Protein AF-A0A8T3SG68-F1 (afdb_monomer_lite)

Structure (mmCIF, N/CA/C/O backbone):
data_AF-A0A8T3SG68-F1
#
_entry.id   AF-A0A8T3SG68-F1
#
loop_
_atom_site.group_PDB
_atom_site.id
_atom_site.type_symbol
_atom_site.label_atom_id
_atom_site.label_alt_id
_atom_site.label_comp_id
_atom_site.label_asym_id
_atom_site.label_entity_id
_atom_site.label_seq_id
_atom_site.pdbx_PDB_ins_code
_atom_site.Cartn_x
_atom_site.Cartn_y
_atom_site.Cartn_z
_atom_site.occupancy
_atom_site.B_iso_or_equiv
_atom_site.auth_seq_id
_atom_site.auth_comp_id
_atom_site.auth_asym_id
_atom_site.auth_atom_id
_atom_site.pdbx_PDB_model_num
ATOM 1 N N . MET A 1 1 ? -4.107 10.966 -44.718 1.00 44.78 1 MET A N 1
ATOM 2 C CA . MET A 1 1 ? -3.864 10.077 -43.562 1.00 44.78 1 MET A CA 1
ATOM 3 C C . MET A 1 1 ? -2.602 10.575 -42.860 1.00 44.78 1 MET A C 1
ATOM 5 O O . MET A 1 1 ? -1.513 10.094 -43.131 1.00 44.78 1 MET A O 1
ATOM 9 N N . SER A 1 2 ? -2.724 11.666 -42.096 1.00 46.75 2 SER A N 1
ATOM 10 C CA . SER A 1 2 ? -1.587 12.361 -41.481 1.00 46.75 2 SER A CA 1
ATOM 11 C C . SER A 1 2 ? -1.363 11.821 -40.076 1.00 46.75 2 SER A C 1
ATOM 13 O O . SER A 1 2 ? -2.117 12.139 -39.158 1.00 46.75 2 SER A O 1
ATOM 15 N N . ILE A 1 3 ? -0.333 11.001 -39.916 1.00 56.06 3 ILE A N 1
ATOM 16 C CA . ILE A 1 3 ? 0.195 10.650 -38.604 1.00 56.06 3 ILE A CA 1
ATOM 17 C C . ILE A 1 3 ? 0.845 11.926 -38.047 1.00 56.06 3 ILE A C 1
ATOM 19 O O . ILE A 1 3 ? 1.903 12.340 -38.517 1.00 56.06 3 ILE A O 1
ATOM 23 N N . ARG A 1 4 ? 0.181 12.599 -37.099 1.00 59.31 4 ARG A N 1
ATOM 24 C CA . ARG A 1 4 ? 0.793 13.681 -36.320 1.00 59.31 4 ARG A CA 1
ATOM 25 C C . ARG A 1 4 ? 1.635 13.052 -35.212 1.00 59.31 4 ARG A C 1
ATOM 27 O O . ARG A 1 4 ? 1.140 12.725 -34.144 1.00 59.31 4 ARG A O 1
ATOM 34 N N . THR A 1 5 ? 2.913 12.847 -35.495 1.00 58.12 5 THR A N 1
ATOM 35 C CA . THR A 1 5 ? 3.962 12.474 -34.534 1.00 58.12 5 THR A CA 1
ATOM 36 C C . THR A 1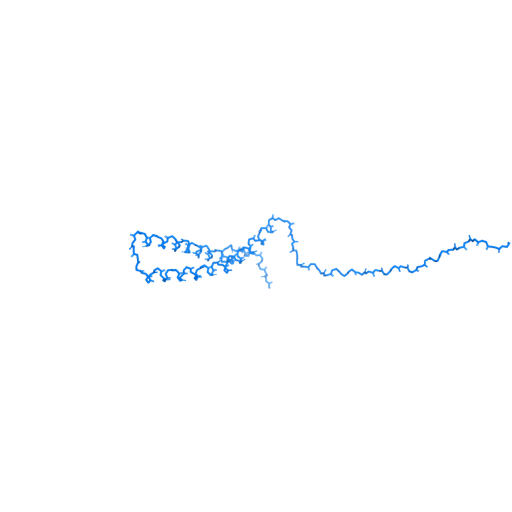 5 ? 4.405 13.692 -33.718 1.00 58.12 5 THR A C 1
ATOM 38 O O . THR A 1 5 ? 5.524 14.162 -33.918 1.00 58.12 5 THR A O 1
ATOM 41 N N . ASN A 1 6 ? 3.530 14.262 -32.879 1.00 46.62 6 ASN A N 1
ATOM 42 C CA . ASN A 1 6 ? 3.886 15.280 -31.870 1.00 46.62 6 ASN A CA 1
ATOM 43 C C . ASN A 1 6 ? 2.698 15.628 -30.946 1.00 46.62 6 ASN A C 1
ATOM 45 O O . ASN A 1 6 ? 2.379 16.795 -30.774 1.00 46.62 6 ASN A O 1
ATOM 49 N N . GLU A 1 7 ? 2.017 14.632 -30.377 1.00 54.91 7 GLU A N 1
ATOM 50 C CA . GLU A 1 7 ? 1.414 14.875 -29.061 1.00 54.91 7 GLU A CA 1
ATOM 51 C C . GLU A 1 7 ? 2.463 14.363 -28.079 1.00 54.91 7 GLU A C 1
ATOM 53 O O . GLU A 1 7 ? 2.809 13.176 -28.079 1.00 54.91 7 GLU A O 1
ATOM 58 N N . GLU A 1 8 ? 3.098 15.294 -27.377 1.00 49.81 8 GLU A N 1
ATOM 59 C CA . GLU A 1 8 ? 3.953 15.006 -26.236 1.00 49.81 8 GLU A CA 1
ATOM 60 C C . GLU A 1 8 ? 3.194 14.018 -25.353 1.00 49.81 8 GLU A C 1
ATOM 62 O O . GLU A 1 8 ? 2.071 14.296 -24.944 1.00 49.81 8 GLU A O 1
ATOM 67 N N . LEU A 1 9 ? 3.760 12.828 -25.144 1.00 50.69 9 LEU A N 1
ATOM 68 C CA . LEU A 1 9 ? 3.195 11.834 -24.239 1.00 50.69 9 LEU A CA 1
ATOM 69 C C . LEU A 1 9 ? 3.183 12.489 -22.852 1.00 50.69 9 LEU A C 1
ATOM 71 O O . LEU A 1 9 ? 4.213 12.498 -22.173 1.00 50.69 9 LEU A O 1
ATOM 75 N N . ASP A 1 10 ? 2.067 13.128 -22.496 1.00 53.22 10 ASP A N 1
ATOM 76 C CA . ASP A 1 10 ? 1.887 13.806 -21.223 1.00 53.22 10 ASP A CA 1
ATOM 77 C C . ASP A 1 10 ? 2.236 12.775 -20.141 1.00 53.22 10 ASP A C 1
ATOM 79 O O . ASP A 1 10 ? 1.672 11.677 -20.130 1.00 53.22 10 ASP A O 1
ATOM 83 N N . PRO A 1 11 ? 3.197 13.049 -19.243 1.00 51.06 11 PRO A N 1
ATOM 84 C CA . PRO A 1 11 ? 3.486 12.171 -18.115 1.00 51.06 11 PRO A CA 1
ATOM 85 C C . PRO A 1 11 ? 2.239 11.839 -17.274 1.00 51.06 11 PRO A C 1
ATOM 87 O O . PRO A 1 11 ? 2.244 10.843 -16.550 1.00 51.06 11 PRO A O 1
ATOM 90 N N . ASN A 1 12 ? 1.170 12.635 -17.392 1.00 53.22 12 ASN A N 1
ATOM 91 C CA . ASN A 1 12 ? -0.153 12.389 -16.825 1.00 53.22 12 ASN A CA 1
ATOM 92 C C . ASN A 1 12 ? -0.954 11.264 -17.527 1.00 53.22 12 ASN A C 1
ATOM 94 O O . ASN A 1 12 ? -1.917 10.756 -16.959 1.00 53.22 12 ASN A O 1
ATOM 98 N N . GLU A 1 13 ? -0.549 10.829 -18.723 1.00 55.19 13 GLU A N 1
ATOM 99 C CA . GLU A 1 13 ? -1.086 9.660 -19.446 1.00 55.19 13 GLU A CA 1
ATOM 100 C C . GLU A 1 13 ? -0.258 8.381 -19.210 1.00 55.19 13 GLU A C 1
ATOM 102 O O . GLU A 1 13 ? -0.594 7.294 -19.690 1.00 55.19 13 GLU A O 1
ATOM 107 N N . GLY A 1 14 ? 0.826 8.480 -18.433 1.00 57.62 14 GLY A N 1
ATOM 108 C CA . GLY A 1 14 ? 1.591 7.328 -17.973 1.00 57.62 14 GLY A CA 1
ATOM 109 C C . GLY A 1 14 ? 0.796 6.488 -16.958 1.00 57.62 14 GLY A C 1
ATOM 110 O O . GLY A 1 14 ? 0.094 7.043 -16.112 1.00 57.62 14 GLY A O 1
ATOM 111 N N . PRO A 1 15 ? 0.903 5.145 -16.987 1.00 61.53 15 PRO A N 1
ATOM 112 C CA . PRO A 1 15 ? 0.107 4.256 -16.145 1.00 61.53 15 PRO A CA 1
ATOM 113 C C . PRO A 1 15 ? 0.330 4.505 -14.642 1.00 61.53 15 PRO A C 1
ATOM 115 O O . PRO A 1 15 ? 1.275 4.011 -14.033 1.00 61.53 15 PRO A O 1
ATOM 118 N N . GLY A 1 16 ? -0.589 5.270 -14.050 1.00 63.59 16 GLY A N 1
ATOM 119 C CA . GLY A 1 16 ? -1.065 5.159 -12.674 1.00 63.59 16 GLY A CA 1
ATOM 120 C C . GLY A 1 16 ? -0.069 5.355 -11.531 1.00 63.59 16 GLY A C 1
ATOM 121 O O . GLY A 1 16 ? -0.327 4.820 -10.454 1.00 63.59 16 GLY A O 1
ATOM 122 N N . PHE A 1 17 ? 1.023 6.114 -11.687 1.00 67.44 17 PHE A N 1
ATOM 123 C CA . PHE A 1 17 ? 1.910 6.401 -10.544 1.00 67.44 17 PHE A CA 1
ATOM 124 C C . PHE A 1 17 ? 1.157 7.102 -9.401 1.00 67.44 17 PHE A C 1
ATOM 126 O O . PHE A 1 17 ? 1.327 6.766 -8.230 1.00 67.44 17 PHE A O 1
ATOM 133 N N . GLY A 1 18 ? 0.249 8.020 -9.747 1.00 72.94 18 GLY A N 1
ATOM 134 C CA . GLY A 1 18 ? -0.573 8.747 -8.780 1.00 72.94 18 GLY A CA 1
ATOM 135 C C . GLY A 1 18 ? -1.507 7.845 -7.971 1.00 72.94 18 GLY A C 1
ATOM 136 O O . GLY A 1 18 ? -1.658 8.062 -6.773 1.00 72.94 18 GLY A O 1
ATOM 137 N N . CYS A 1 19 ? -2.085 6.804 -8.584 1.00 78.31 19 CYS A N 1
ATOM 138 C CA . CYS A 1 19 ? -2.971 5.873 -7.880 1.00 78.31 19 CYS A CA 1
ATOM 139 C C . CYS A 1 19 ? -2.204 5.089 -6.806 1.00 78.31 19 CYS A C 1
ATOM 141 O O . CYS A 1 19 ? -2.646 5.041 -5.661 1.00 78.31 19 CYS A O 1
ATOM 143 N N . PHE A 1 20 ? -1.013 4.573 -7.134 1.00 82.12 20 PHE A N 1
ATOM 144 C CA . PHE A 1 20 ? -0.146 3.922 -6.149 1.00 82.12 20 PHE A CA 1
ATOM 145 C C . PHE A 1 20 ? 0.276 4.873 -5.028 1.00 82.12 20 PHE A C 1
ATOM 147 O O . PHE A 1 20 ? 0.205 4.495 -3.864 1.00 82.12 20 PHE A O 1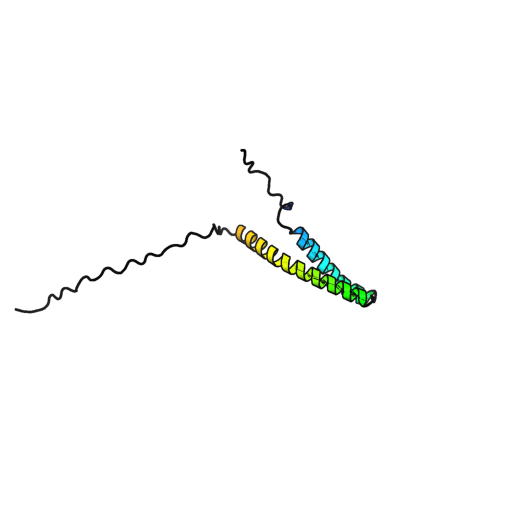
ATOM 154 N N . VAL A 1 21 ? 0.701 6.099 -5.357 1.00 82.50 21 VAL A N 1
ATOM 155 C CA . VAL A 1 21 ? 1.129 7.083 -4.349 1.00 82.50 21 VAL A CA 1
ATOM 156 C C . VAL A 1 21 ? -0.017 7.405 -3.395 1.00 82.50 21 VAL A C 1
ATOM 158 O O . VAL A 1 21 ? 0.181 7.357 -2.184 1.00 82.50 21 VAL A O 1
ATOM 161 N N . TRP A 1 22 ? -1.223 7.652 -3.913 1.00 84.94 22 TRP A N 1
ATOM 162 C CA . TRP A 1 22 ? -2.412 7.849 -3.083 1.00 84.94 22 TRP A CA 1
ATOM 163 C C . TRP A 1 22 ? -2.708 6.642 -2.200 1.00 84.94 22 TRP A C 1
ATOM 165 O O . TRP A 1 22 ? -3.012 6.800 -1.020 1.00 84.94 22 TRP A O 1
ATOM 175 N N . GLN A 1 23 ? -2.584 5.435 -2.743 1.00 84.81 23 GLN A N 1
ATOM 176 C CA . GLN A 1 23 ? -2.872 4.210 -2.016 1.00 84.81 23 GLN A CA 1
ATOM 177 C C . GLN A 1 23 ? -1.842 3.907 -0.922 1.00 84.81 23 GLN A C 1
ATOM 179 O O . GLN A 1 23 ? -2.215 3.548 0.192 1.00 84.81 23 GLN A O 1
ATOM 184 N N . ALA A 1 24 ? -0.558 4.112 -1.212 1.00 86.25 24 ALA A N 1
ATOM 185 C CA . ALA A 1 24 ? 0.528 3.991 -0.249 1.00 86.25 24 ALA A CA 1
ATOM 186 C C . ALA A 1 24 ? 0.407 5.040 0.865 1.00 86.25 24 ALA A C 1
ATOM 188 O O . ALA A 1 24 ? 0.653 4.731 2.029 1.00 86.25 24 ALA A O 1
ATOM 189 N N . LEU A 1 25 ? -0.012 6.262 0.526 1.00 91.31 25 LEU A N 1
ATOM 190 C CA . LEU A 1 25 ? -0.214 7.342 1.488 1.00 91.31 25 LEU A CA 1
ATOM 191 C C . LEU A 1 25 ? -1.431 7.074 2.386 1.00 91.31 25 LEU A C 1
ATOM 193 O O . LEU A 1 25 ? -1.337 7.255 3.598 1.00 91.31 25 LEU A O 1
ATOM 197 N N . LEU A 1 26 ? -2.534 6.563 1.824 1.00 90.94 26 LEU A N 1
ATOM 198 C CA . LEU A 1 26 ? -3.691 6.094 2.596 1.00 90.94 26 LEU A CA 1
ATOM 199 C C . LEU A 1 26 ? -3.326 4.937 3.532 1.00 90.94 26 LEU A C 1
ATOM 201 O O . LEU A 1 26 ? -3.704 4.968 4.699 1.00 90.94 26 LEU A O 1
ATOM 205 N N . PHE A 1 27 ? -2.569 3.952 3.043 1.00 89.94 27 PHE A N 1
ATOM 206 C CA . PHE A 1 27 ? -2.102 2.811 3.835 1.00 89.94 27 PHE A CA 1
ATOM 207 C C . PHE A 1 27 ? -1.203 3.268 4.989 1.00 89.94 27 PHE A C 1
ATOM 209 O O . PHE A 1 27 ? -1.455 2.939 6.143 1.00 89.94 27 PHE A O 1
ATOM 216 N N . ALA A 1 28 ? -0.202 4.109 4.709 1.00 90.94 28 ALA A N 1
ATOM 217 C CA . ALA A 1 28 ? 0.658 4.680 5.742 1.00 90.94 28 ALA A CA 1
ATOM 218 C C . ALA A 1 28 ? -0.156 5.474 6.778 1.00 90.94 28 ALA A C 1
ATOM 220 O O . ALA A 1 28 ? 0.064 5.330 7.979 1.00 90.94 28 ALA A O 1
ATOM 221 N N . GLY A 1 29 ? -1.131 6.267 6.324 1.00 93.50 29 GLY A N 1
ATOM 222 C CA . GLY A 1 29 ? -2.055 6.988 7.193 1.00 93.50 29 GLY A CA 1
ATOM 223 C C . GLY A 1 29 ? -2.851 6.058 8.109 1.00 93.50 29 GLY A C 1
ATOM 224 O O . GLY A 1 29 ? -2.887 6.300 9.312 1.00 93.50 29 GLY A O 1
ATOM 225 N N . LEU A 1 30 ? -3.435 4.978 7.577 1.00 90.00 30 LEU A N 1
ATOM 226 C CA . LEU A 1 30 ? -4.161 3.976 8.367 1.00 90.00 30 LEU A CA 1
ATOM 227 C C . LEU A 1 30 ? -3.252 3.285 9.387 1.00 90.00 30 LEU A C 1
ATOM 229 O O . LEU A 1 30 ? -3.623 3.173 10.554 1.00 90.00 30 LEU A O 1
ATOM 233 N N . LEU A 1 31 ? -2.045 2.899 8.976 1.00 89.94 31 LEU A N 1
ATOM 234 C CA . LEU A 1 31 ? -1.065 2.236 9.834 1.00 89.94 31 LEU A CA 1
ATOM 235 C C . LEU A 1 31 ? -0.663 3.126 11.020 1.00 89.94 31 LEU A C 1
ATOM 237 O O . LEU A 1 31 ? -0.516 2.623 12.129 1.00 89.94 31 LEU A O 1
ATOM 241 N N . PHE A 1 32 ? -0.563 4.447 10.827 1.00 90.00 32 PHE A N 1
ATOM 242 C CA . PHE A 1 32 ? -0.380 5.412 11.922 1.00 90.00 32 PHE A CA 1
ATOM 243 C C . PHE A 1 32 ? -1.669 5.698 12.707 1.00 90.00 32 PHE A C 1
ATOM 245 O O . PHE A 1 32 ? -1.616 5.935 13.916 1.00 90.00 32 PHE A O 1
ATOM 252 N N . LEU A 1 33 ? -2.833 5.661 12.057 1.00 87.94 33 LEU A N 1
ATOM 253 C CA . LEU A 1 33 ? -4.124 5.923 12.689 1.00 87.94 33 LEU A CA 1
ATOM 254 C C . LEU A 1 33 ? -4.506 4.826 13.692 1.00 87.94 33 LEU A C 1
ATOM 256 O O . LEU A 1 33 ? -5.074 5.142 14.733 1.00 87.94 33 LEU A O 1
ATOM 260 N N . ILE A 1 34 ? -4.163 3.561 13.425 1.00 86.19 34 ILE A N 1
ATOM 261 C CA . ILE A 1 34 ? -4.430 2.425 14.325 1.00 86.19 34 ILE A CA 1
ATOM 262 C C . ILE A 1 34 ? -3.804 2.629 15.722 1.00 86.19 34 ILE A C 1
ATOM 264 O O . ILE A 1 34 ? -4.555 2.609 16.700 1.00 86.19 34 ILE A O 1
ATOM 268 N N . PRO A 1 35 ? -2.482 2.856 15.882 1.00 84.19 35 PRO A N 1
ATOM 269 C CA . PRO A 1 35 ? -1.885 3.073 17.194 1.00 84.19 35 PRO A CA 1
ATOM 270 C C . PRO A 1 35 ? -2.375 4.375 17.835 1.00 84.19 35 PRO A C 1
ATOM 272 O O . PRO A 1 35 ? -2.634 4.379 19.031 1.00 84.19 35 PRO A O 1
ATOM 275 N N . ILE A 1 36 ? -2.590 5.458 17.082 1.00 87.25 36 ILE A N 1
ATOM 276 C CA . ILE A 1 36 ? -3.138 6.706 17.650 1.00 87.25 36 ILE A CA 1
ATOM 277 C C . ILE A 1 36 ? -4.559 6.483 18.193 1.00 87.25 36 ILE A C 1
ATOM 279 O O . ILE A 1 36 ? -4.873 6.888 19.312 1.00 87.2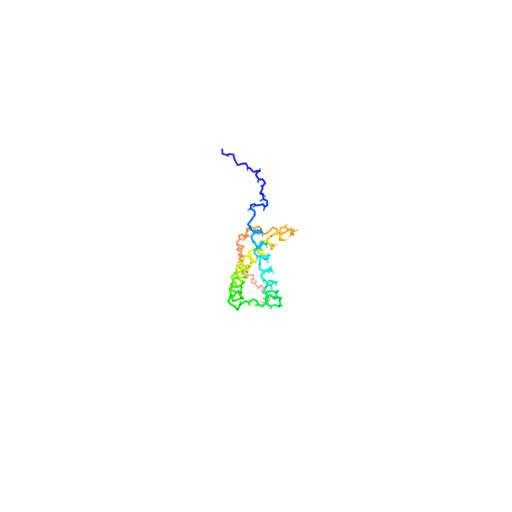5 36 ILE A O 1
ATOM 283 N N . GLY A 1 37 ? -5.414 5.795 17.437 1.00 81.50 37 GLY A N 1
ATOM 284 C CA . GLY A 1 37 ? -6.775 5.462 17.858 1.00 81.50 37 GLY A CA 1
ATOM 285 C C . GLY A 1 37 ? -6.802 4.547 19.084 1.00 81.50 37 GLY A C 1
ATOM 286 O O . GLY A 1 37 ? -7.634 4.730 19.974 1.00 81.50 37 GLY A O 1
ATOM 287 N N . LEU A 1 38 ? -5.859 3.606 19.168 1.00 83.44 38 LEU A N 1
ATOM 288 C CA . LEU A 1 38 ? -5.753 2.656 20.273 1.00 83.44 38 LEU A CA 1
ATOM 289 C C . LEU A 1 38 ? -5.171 3.304 21.543 1.00 83.44 38 LEU A C 1
ATOM 291 O O . LEU A 1 38 ? -5.741 3.140 22.619 1.00 83.44 38 LEU A O 1
ATOM 295 N N . PHE A 1 39 ? -4.090 4.083 21.430 1.00 81.81 39 PHE A N 1
ATOM 296 C CA . PHE A 1 39 ? -3.397 4.694 22.573 1.00 81.81 39 PHE A CA 1
ATOM 297 C C . PHE A 1 39 ? -4.032 5.999 23.066 1.00 81.81 39 PHE A C 1
ATOM 299 O O . PHE A 1 39 ? -4.012 6.260 24.266 1.00 81.81 39 PHE A O 1
ATOM 306 N N . THR A 1 40 ? -4.570 6.836 22.177 1.00 82.19 40 THR A N 1
ATOM 307 C CA . THR A 1 40 ? -5.062 8.176 22.547 1.00 82.19 40 THR A CA 1
ATOM 308 C C . THR A 1 40 ? -6.570 8.209 22.775 1.00 82.19 40 THR A C 1
ATOM 310 O O . T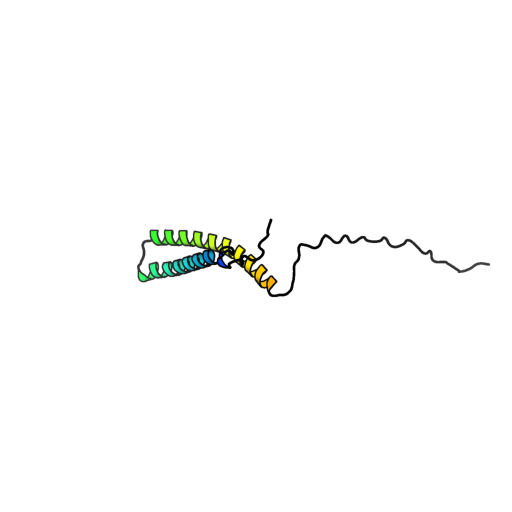HR A 1 40 ? -7.034 8.943 23.642 1.00 82.19 40 THR A O 1
ATOM 313 N N . PHE A 1 41 ? -7.342 7.415 22.027 1.00 76.19 41 PHE A N 1
ATOM 314 C CA . PHE A 1 41 ? -8.807 7.517 22.007 1.00 76.19 41 PHE A CA 1
ATOM 315 C C . PHE A 1 41 ? -9.559 6.249 22.440 1.00 76.19 41 PHE A C 1
ATOM 317 O O . PHE A 1 41 ? -10.785 6.299 22.521 1.00 76.19 41 PHE A O 1
ATOM 324 N N . ASN A 1 42 ? -8.863 5.142 22.740 1.00 80.00 42 ASN A N 1
ATOM 325 C CA . ASN A 1 42 ? -9.452 3.869 23.189 1.00 80.00 42 ASN A CA 1
ATOM 326 C C . ASN A 1 42 ? -10.641 3.423 22.308 1.00 80.00 42 ASN A C 1
ATOM 328 O O . ASN A 1 42 ? -11.746 3.155 22.784 1.00 80.00 42 ASN A O 1
ATOM 332 N N . TRP A 1 43 ? -10.434 3.443 20.987 1.00 80.56 43 TRP A N 1
ATOM 333 C CA . TRP A 1 43 ? -11.496 3.170 20.018 1.00 80.56 43 TRP A CA 1
ATOM 334 C C . TRP A 1 43 ? -12.134 1.784 20.193 1.00 80.56 43 TRP A C 1
ATOM 336 O O . TRP A 1 43 ? -11.441 0.815 20.516 1.00 80.56 43 TRP A O 1
ATOM 346 N N . PRO A 1 44 ? -13.453 1.661 19.938 1.00 85.81 44 PRO A N 1
ATOM 347 C CA . PRO A 1 44 ? -14.161 0.400 20.089 1.00 85.81 44 PRO A CA 1
ATOM 348 C C . PRO A 1 44 ? -13.579 -0.666 19.158 1.00 85.81 44 PRO A C 1
ATOM 350 O O . PRO A 1 44 ? -13.208 -0.392 18.015 1.00 85.81 44 PRO A O 1
ATOM 353 N N . VAL A 1 45 ? -13.561 -1.911 19.640 1.00 87.00 45 VAL A N 1
ATOM 354 C CA . VAL A 1 45 ? -12.912 -3.043 18.957 1.00 87.00 45 VAL A CA 1
ATOM 355 C C . VAL A 1 45 ? -13.427 -3.231 17.527 1.00 87.00 45 VAL A C 1
ATOM 357 O O . VAL A 1 45 ? -12.637 -3.524 16.633 1.00 87.00 45 VAL A O 1
ATOM 360 N N . TRP A 1 46 ? -14.721 -2.996 17.267 1.00 88.69 46 TRP A N 1
ATOM 361 C CA . TRP A 1 46 ? -15.275 -3.130 15.914 1.00 88.69 46 TRP A CA 1
ATOM 362 C C . TRP A 1 46 ? -14.602 -2.184 14.908 1.00 88.69 46 TRP A C 1
ATOM 364 O O . TRP A 1 46 ? -14.397 -2.570 13.761 1.00 88.69 46 TRP A O 1
ATOM 374 N N . LEU A 1 47 ? -14.242 -0.959 15.319 1.00 87.25 47 LEU A N 1
ATOM 375 C CA . LEU A 1 47 ? -13.638 0.036 14.429 1.00 87.25 47 LEU A CA 1
ATOM 376 C C . LEU A 1 47 ? -12.228 -0.396 14.049 1.00 87.25 47 LEU A C 1
ATOM 378 O O . LEU A 1 47 ? -11.858 -0.306 12.883 1.00 87.25 47 LEU A O 1
ATOM 382 N N . LEU A 1 48 ? -11.473 -0.915 15.018 1.00 87.12 48 LEU A N 1
ATOM 383 C CA . LEU A 1 48 ? -10.122 -1.430 14.803 1.00 87.12 48 LEU A CA 1
ATOM 384 C C . LEU A 1 48 ? -10.124 -2.639 13.863 1.00 87.12 48 LEU A C 1
ATOM 386 O O . LEU A 1 48 ? -9.291 -2.711 12.964 1.00 87.12 48 LEU A O 1
ATOM 390 N N . VAL A 1 49 ? -11.087 -3.553 14.024 1.00 90.25 49 VAL A N 1
ATOM 391 C CA . VAL A 1 49 ? -11.251 -4.709 13.127 1.00 90.25 49 VAL A CA 1
ATOM 392 C C . VAL A 1 49 ? -11.550 -4.254 11.697 1.00 90.25 49 VAL A C 1
ATOM 394 O O . VAL A 1 49 ? -10.933 -4.753 10.758 1.00 90.25 49 VAL A O 1
ATOM 397 N N . VAL A 1 50 ? -12.457 -3.287 11.521 1.00 92.56 50 VAL A N 1
ATOM 398 C CA . VAL A 1 50 ? -12.779 -2.736 10.195 1.00 92.56 50 VAL A CA 1
ATOM 399 C C . VAL A 1 50 ? -11.571 -2.021 9.583 1.00 92.56 50 VAL A C 1
ATOM 401 O O . VAL A 1 50 ? -11.274 -2.247 8.413 1.00 92.56 50 VAL A O 1
ATOM 404 N N . LEU A 1 51 ? -10.840 -1.211 10.358 1.00 89.81 51 LEU A N 1
ATOM 405 C CA . LEU A 1 51 ? -9.620 -0.541 9.894 1.00 89.81 51 LEU A CA 1
ATOM 406 C C . LEU A 1 51 ? -8.571 -1.550 9.428 1.00 89.81 51 LEU A C 1
ATOM 408 O O . LEU A 1 51 ? -8.022 -1.390 8.346 1.00 89.81 51 LEU A O 1
ATOM 412 N N . LEU A 1 52 ? -8.341 -2.606 10.209 1.00 89.62 52 LEU A N 1
ATOM 413 C CA . LEU A 1 52 ? -7.397 -3.668 9.868 1.00 89.62 52 LEU A CA 1
ATOM 414 C C . LEU A 1 52 ? -7.817 -4.396 8.588 1.00 89.62 52 LEU A C 1
ATOM 416 O O . LEU A 1 52 ? -6.979 -4.679 7.735 1.00 89.62 52 LEU A O 1
ATOM 420 N N . PHE A 1 53 ? -9.113 -4.672 8.419 1.00 94.06 53 PHE A N 1
ATOM 421 C CA . PHE A 1 53 ? -9.622 -5.281 7.192 1.00 94.06 53 PHE A CA 1
ATOM 422 C C . PHE A 1 53 ? -9.379 -4.387 5.968 1.00 94.06 53 PHE A C 1
ATOM 424 O O . PHE A 1 53 ? -8.913 -4.868 4.935 1.00 94.06 53 PHE A O 1
ATOM 431 N N . ILE A 1 54 ? -9.639 -3.082 6.090 1.00 93.19 54 ILE A N 1
ATOM 432 C CA . ILE A 1 54 ? -9.326 -2.100 5.042 1.00 93.19 54 ILE A CA 1
ATOM 433 C C . ILE A 1 54 ? -7.822 -2.095 4.754 1.00 93.19 54 ILE A C 1
ATOM 435 O O . ILE A 1 54 ? -7.433 -2.083 3.589 1.00 93.19 54 ILE A O 1
ATOM 439 N N . ASP A 1 55 ? -6.986 -2.164 5.788 1.00 91.50 55 ASP A N 1
ATOM 440 C CA . ASP A 1 55 ? -5.529 -2.176 5.667 1.00 91.50 55 ASP A CA 1
ATOM 441 C C . ASP A 1 55 ? -5.026 -3.418 4.917 1.00 91.50 55 ASP A C 1
ATOM 443 O O . ASP A 1 55 ? -4.187 -3.310 4.029 1.00 91.50 55 ASP A O 1
ATOM 447 N N . MET A 1 56 ? -5.609 -4.594 5.180 1.00 93.44 56 MET A N 1
ATOM 448 C CA . MET A 1 56 ? -5.334 -5.825 4.425 1.00 93.44 56 MET A CA 1
ATOM 449 C C . MET A 1 56 ? -5.692 -5.693 2.943 1.00 93.44 56 MET A C 1
ATOM 451 O O . MET A 1 56 ? -4.922 -6.118 2.079 1.00 93.44 56 MET A O 1
ATOM 455 N N . VAL A 1 57 ? -6.839 -5.083 2.634 1.00 92.94 57 VAL A N 1
ATOM 456 C CA . VAL A 1 57 ? -7.251 -4.829 1.248 1.00 92.94 57 VAL A CA 1
ATOM 457 C C . VAL A 1 57 ? -6.312 -3.817 0.588 1.00 92.94 57 VAL A C 1
ATOM 459 O O . VAL A 1 57 ? -5.828 -4.067 -0.515 1.00 92.94 57 VAL A O 1
ATOM 462 N N . LEU A 1 58 ? -5.987 -2.707 1.25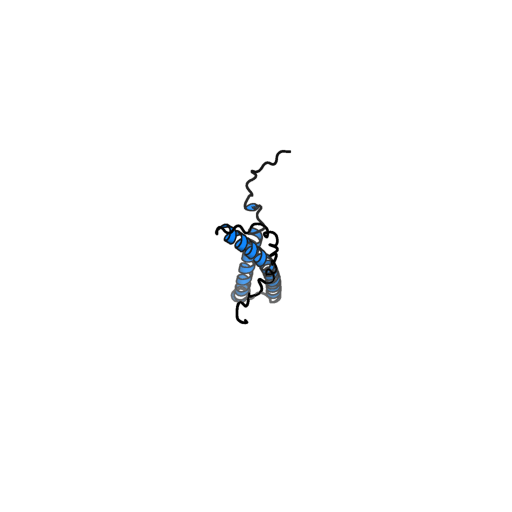6 1.00 90.50 58 LEU A N 1
ATOM 463 C CA . LEU A 1 58 ? -5.041 -1.713 0.743 1.00 90.50 58 LEU A CA 1
ATOM 464 C C . LEU A 1 58 ? -3.665 -2.329 0.499 1.00 90.50 58 LEU A C 1
ATOM 466 O O . LEU A 1 58 ? -3.113 -2.137 -0.580 1.00 90.50 58 LEU A O 1
ATOM 470 N N . LEU A 1 59 ? -3.145 -3.113 1.445 1.00 89.50 59 LEU A N 1
ATOM 471 C CA . LEU A 1 59 ? -1.876 -3.826 1.315 1.00 89.50 59 LEU A CA 1
ATOM 472 C C . LEU A 1 59 ? -1.886 -4.758 0.095 1.00 89.50 59 LEU A C 1
ATOM 474 O O . LEU A 1 59 ? -0.915 -4.795 -0.661 1.00 89.50 59 LEU A O 1
ATOM 478 N N . PHE A 1 60 ? -2.989 -5.481 -0.130 1.00 91.50 60 PHE A N 1
ATOM 479 C CA . PHE A 1 60 ? -3.144 -6.358 -1.290 1.00 91.50 60 PHE A CA 1
ATOM 480 C C . PHE A 1 60 ? -3.077 -5.577 -2.610 1.00 91.50 60 PHE A C 1
ATOM 482 O O . PHE A 1 60 ? -2.303 -5.931 -3.504 1.00 91.50 60 PHE A O 1
ATOM 489 N N . LEU A 1 61 ? -3.827 -4.479 -2.728 1.00 87.19 61 LEU A N 1
ATOM 490 C CA . LEU A 1 61 ? -3.782 -3.640 -3.926 1.00 87.19 61 LEU A CA 1
ATOM 491 C C . LEU A 1 61 ? -2.411 -2.953 -4.109 1.00 87.19 61 LEU A C 1
ATOM 493 O O . LEU A 1 61 ? -1.901 -2.896 -5.230 1.00 87.19 61 LEU A O 1
ATOM 497 N N . VAL A 1 62 ? -1.778 -2.480 -3.030 1.00 87.00 62 VAL A N 1
ATOM 498 C CA . VAL A 1 62 ? -0.417 -1.908 -3.040 1.00 87.00 62 VAL A CA 1
ATOM 499 C C . VAL A 1 62 ? 0.605 -2.943 -3.508 1.00 87.00 62 VAL A C 1
ATOM 501 O O . VAL A 1 62 ? 1.504 -2.619 -4.280 1.00 87.00 62 VAL A O 1
ATOM 504 N N . SER A 1 63 ? 0.466 -4.205 -3.099 1.00 86.69 63 SER A N 1
ATOM 505 C CA . SER A 1 63 ? 1.341 -5.289 -3.551 1.00 86.69 63 SER A CA 1
ATOM 506 C C . SER A 1 63 ? 1.20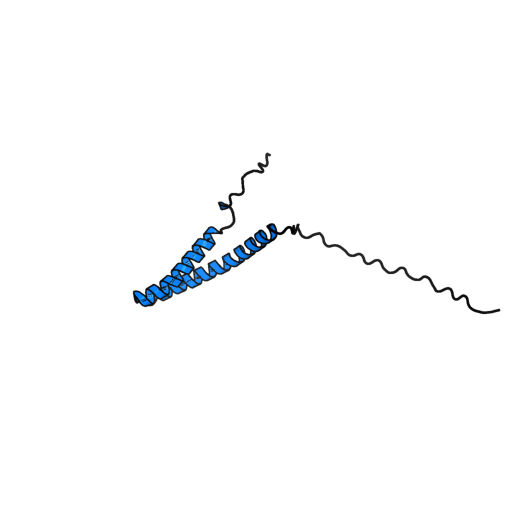9 -5.521 -5.058 1.00 86.69 63 SER A C 1
ATOM 508 O O . SER A 1 63 ? 2.212 -5.524 -5.778 1.00 86.69 63 SER A O 1
ATOM 510 N N . MET A 1 64 ? -0.027 -5.625 -5.557 1.00 87.75 64 MET A N 1
ATOM 511 C CA . MET A 1 64 ? -0.306 -5.814 -6.983 1.00 87.75 64 MET A CA 1
ATOM 512 C C . MET A 1 64 ? 0.273 -4.672 -7.837 1.00 87.75 64 MET A C 1
ATOM 514 O O . MET A 1 64 ? 0.887 -4.913 -8.879 1.00 87.75 64 MET A O 1
ATOM 518 N N . THR A 1 65 ? 0.122 -3.427 -7.379 1.00 85.31 65 THR A N 1
ATOM 519 C CA . THR A 1 65 ? 0.614 -2.223 -8.068 1.00 85.31 65 THR A CA 1
ATOM 520 C C . THR A 1 65 ? 2.131 -2.036 -7.942 1.00 85.31 65 THR A C 1
ATOM 522 O O . THR A 1 65 ? 2.776 -1.616 -8.904 1.00 85.31 65 THR A O 1
ATOM 525 N N . SER A 1 66 ? 2.742 -2.416 -6.814 1.00 83.50 66 SER A N 1
ATOM 526 C CA . SER A 1 66 ? 4.195 -2.344 -6.598 1.00 83.50 66 SER A CA 1
ATOM 527 C C . SER A 1 66 ? 4.973 -3.196 -7.605 1.00 83.50 66 SER A C 1
ATOM 529 O O . SER A 1 66 ? 5.974 -2.737 -8.153 1.00 83.50 66 SER A O 1
ATOM 531 N N . VAL A 1 67 ? 4.483 -4.397 -7.939 1.00 83.38 67 VAL A N 1
ATOM 532 C CA . VAL A 1 67 ? 5.101 -5.262 -8.964 1.00 83.38 67 VAL A CA 1
ATOM 533 C C . VAL A 1 67 ? 5.130 -4.570 -10.331 1.00 83.38 67 VAL A C 1
ATOM 535 O O . VAL A 1 67 ? 6.136 -4.632 -11.044 1.00 83.38 67 VAL A O 1
ATOM 538 N N . PHE A 1 68 ? 4.047 -3.877 -10.691 1.00 80.56 68 PHE A N 1
ATOM 539 C CA . PHE A 1 68 ? 3.978 -3.108 -11.929 1.00 80.56 68 PHE A CA 1
ATOM 540 C C . PHE A 1 68 ? 4.957 -1.931 -11.919 1.00 80.56 68 PHE A C 1
ATOM 542 O O . PHE A 1 68 ? 5.726 -1.773 -12.868 1.00 80.56 68 PHE A O 1
ATOM 549 N N . LEU A 1 69 ? 4.988 -1.154 -10.832 1.00 80.88 69 LEU A N 1
ATOM 550 C CA . LEU A 1 69 ? 5.917 -0.036 -10.698 1.00 80.88 69 LEU A CA 1
ATOM 551 C C . LEU A 1 69 ? 7.364 -0.489 -10.751 1.00 80.88 69 LEU A C 1
ATOM 553 O O . LEU A 1 69 ? 8.140 0.096 -11.492 1.00 80.88 69 LEU A O 1
ATOM 557 N N . LEU A 1 70 ? 7.733 -1.551 -10.037 1.00 80.88 70 LEU A N 1
ATOM 558 C CA . LEU A 1 70 ? 9.073 -2.123 -10.113 1.00 80.88 70 LEU A CA 1
ATOM 559 C C . LEU A 1 70 ? 9.421 -2.483 -11.558 1.00 80.88 70 LEU A C 1
ATOM 561 O O . LEU A 1 70 ? 10.503 -2.142 -12.024 1.00 80.88 70 LEU A O 1
ATOM 565 N N . ARG A 1 71 ? 8.500 -3.104 -12.308 1.00 80.25 71 ARG A N 1
ATOM 566 C CA . ARG A 1 71 ? 8.713 -3.432 -13.726 1.00 80.25 71 ARG A CA 1
ATOM 567 C C . ARG A 1 71 ? 8.910 -2.183 -14.592 1.00 80.25 71 ARG A C 1
ATOM 569 O O . ARG A 1 71 ? 9.818 -2.180 -15.424 1.00 80.25 71 ARG A O 1
ATOM 576 N N . VAL A 1 72 ? 8.106 -1.138 -14.390 1.00 74.19 72 VAL A N 1
ATOM 577 C CA . VAL A 1 72 ? 8.239 0.157 -15.081 1.00 74.19 72 VAL A CA 1
ATOM 578 C C . VAL A 1 72 ? 9.549 0.845 -14.703 1.00 74.19 72 VAL A C 1
ATOM 580 O O . VAL A 1 72 ? 10.303 1.209 -15.595 1.00 74.19 72 VAL A O 1
ATOM 583 N N . PHE A 1 73 ? 9.896 0.928 -13.418 1.00 69.19 73 PHE A N 1
ATOM 584 C CA . PHE A 1 73 ? 11.166 1.473 -12.932 1.00 69.19 73 PHE A CA 1
ATOM 585 C C . PHE A 1 73 ? 12.373 0.682 -13.432 1.00 69.19 73 PHE A C 1
ATOM 587 O O . PHE A 1 73 ? 13.408 1.266 -13.734 1.00 69.19 73 PHE A O 1
ATOM 594 N N . PHE A 1 74 ? 12.278 -0.642 -13.558 1.00 69.06 74 PHE A N 1
ATOM 595 C CA . PHE A 1 74 ? 13.339 -1.441 -14.166 1.00 69.06 74 PHE A CA 1
ATOM 596 C C . PHE A 1 74 ? 13.455 -1.179 -15.669 1.00 69.06 74 PHE A C 1
ATOM 598 O O . PHE A 1 74 ? 14.574 -1.174 -16.182 1.00 69.06 74 PHE A O 1
ATOM 605 N N . ALA A 1 75 ? 12.349 -0.955 -16.381 1.00 68.00 75 ALA A N 1
ATOM 606 C CA . ALA A 1 75 ? 12.372 -0.555 -17.788 1.00 68.00 75 ALA A CA 1
ATOM 607 C C . ALA A 1 75 ? 12.937 0.867 -17.967 1.00 68.00 75 ALA A C 1
ATOM 609 O O . ALA A 1 75 ? 13.763 1.090 -18.851 1.00 68.00 75 ALA A O 1
ATOM 610 N N . ASP A 1 76 ? 12.571 1.790 -17.081 1.00 66.38 76 ASP A N 1
ATOM 611 C CA . ASP A 1 76 ? 13.024 3.180 -17.071 1.00 66.38 76 ASP A CA 1
ATOM 612 C C . ASP A 1 76 ? 14.514 3.288 -16.703 1.00 66.38 76 ASP A C 1
ATOM 614 O O . ASP A 1 76 ? 15.319 3.859 -17.441 1.00 66.38 76 ASP A O 1
ATOM 618 N N . ARG A 1 77 ? 14.955 2.568 -15.661 1.00 57.91 77 ARG A N 1
ATOM 619 C CA . ARG A 1 77 ? 16.379 2.436 -15.306 1.00 57.91 77 ARG A CA 1
ATOM 620 C C . ARG A 1 77 ? 17.197 1.779 -16.421 1.00 57.91 77 ARG A C 1
ATOM 622 O O . ARG A 1 77 ? 18.360 2.132 -16.613 1.00 57.91 77 ARG A O 1
ATOM 629 N N . ARG A 1 78 ? 16.623 0.828 -17.172 1.00 55.34 78 ARG A N 1
ATOM 630 C CA . ARG A 1 78 ? 17.274 0.242 -18.362 1.00 55.34 78 ARG A CA 1
ATOM 631 C C . ARG A 1 78 ? 17.411 1.258 -19.499 1.00 55.34 78 ARG A C 1
ATOM 633 O O . ARG A 1 78 ? 18.394 1.191 -20.233 1.00 55.34 78 ARG A O 1
ATOM 640 N N . ARG A 1 79 ? 16.491 2.220 -19.611 1.00 53.06 79 ARG A N 1
ATOM 641 C CA . ARG A 1 79 ? 16.521 3.296 -20.613 1.00 53.06 79 ARG A CA 1
ATOM 642 C C . ARG A 1 79 ? 17.657 4.297 -20.367 1.00 53.06 79 ARG A C 1
ATOM 644 O O . ARG A 1 79 ? 18.266 4.759 -21.324 1.00 53.06 79 ARG A O 1
ATOM 651 N N . GLY A 1 80 ? 18.023 4.532 -19.104 1.00 53.91 80 GLY A N 1
ATOM 652 C CA . GLY A 1 80 ? 19.152 5.390 -18.713 1.00 53.91 80 GLY A CA 1
ATOM 653 C C . GLY A 1 80 ? 20.554 4.787 -18.900 1.00 53.91 80 GLY A C 1
ATOM 654 O O . GLY A 1 80 ? 21.546 5.502 -18.778 1.00 53.91 80 GLY A O 1
ATOM 655 N N . ARG A 1 81 ? 20.688 3.487 -19.207 1.00 50.12 81 ARG A N 1
ATOM 656 C CA . ARG A 1 81 ? 21.999 2.844 -19.416 1.00 50.12 81 ARG A CA 1
ATOM 657 C C . ARG A 1 81 ? 22.039 2.041 -20.704 1.00 50.12 81 ARG A C 1
ATOM 659 O O . ARG A 1 81 ? 22.172 0.826 -20.651 1.00 50.12 81 ARG A O 1
ATOM 666 N N . GLY A 1 82 ? 21.936 2.738 -21.839 1.00 52.44 82 GLY A N 1
ATOM 667 C CA . GLY A 1 82 ? 22.570 2.391 -23.123 1.00 52.44 82 GLY A CA 1
ATOM 668 C C . GLY A 1 82 ? 22.527 0.929 -23.579 1.00 52.44 82 GLY A C 1
ATOM 669 O O . GLY A 1 82 ? 23.433 0.484 -24.275 1.00 52.44 82 GLY A O 1
ATOM 670 N N . ARG A 1 83 ? 21.523 0.151 -23.174 1.00 50.03 83 ARG A N 1
ATOM 671 C CA . ARG A 1 83 ? 21.338 -1.223 -23.627 1.00 50.03 83 ARG A CA 1
ATOM 672 C C . ARG A 1 83 ? 19.942 -1.323 -24.193 1.00 50.03 83 ARG A C 1
ATOM 674 O O . ARG A 1 83 ? 18.997 -1.734 -23.523 1.00 50.03 83 ARG A O 1
ATOM 681 N N . THR A 1 84 ? 19.850 -0.916 -25.449 1.00 49.41 84 THR A N 1
ATOM 682 C CA . THR A 1 84 ? 18.805 -1.304 -26.385 1.00 49.41 84 THR A CA 1
ATOM 683 C C . THR A 1 84 ? 18.682 -2.823 -26.334 1.00 49.41 84 THR A C 1
ATOM 685 O O . THR A 1 84 ? 19.420 -3.553 -26.988 1.00 49.41 84 THR A O 1
ATOM 688 N N . ILE A 1 85 ? 17.758 -3.328 -25.522 1.00 56.84 85 ILE A N 1
ATOM 689 C CA . ILE A 1 85 ? 17.171 -4.632 -25.796 1.00 56.84 85 ILE A CA 1
ATOM 690 C C . ILE A 1 85 ? 16.141 -4.328 -26.872 1.00 56.84 85 ILE A C 1
ATOM 692 O O . ILE A 1 85 ? 14.992 -4.001 -26.586 1.00 56.84 85 ILE A O 1
ATOM 696 N N . GLY A 1 86 ? 16.617 -4.320 -28.117 1.00 58.06 86 GLY A N 1
ATOM 697 C CA . GLY A 1 86 ? 15.733 -4.464 -29.262 1.00 58.06 86 GLY A CA 1
ATOM 698 C C . GLY A 1 86 ? 14.945 -5.774 -29.138 1.00 58.06 86 GLY A C 1
ATOM 699 O O . GLY A 1 86 ? 15.332 -6.646 -28.349 1.00 58.06 86 GLY A O 1
ATOM 700 N N . PRO A 1 87 ? 13.832 -5.915 -29.877 1.00 54.47 87 PRO A N 1
ATOM 701 C CA . PRO A 1 87 ? 13.053 -7.151 -29.898 1.00 54.47 87 PRO A CA 1
ATOM 702 C C . PRO A 1 87 ? 13.992 -8.343 -30.105 1.00 54.47 87 PRO A C 1
ATOM 704 O O . PRO A 1 87 ? 14.968 -8.225 -30.847 1.00 54.47 87 PRO A O 1
ATOM 707 N N . ALA A 1 88 ? 13.729 -9.438 -29.381 1.00 57.62 88 ALA A N 1
ATOM 708 C CA . ALA A 1 88 ? 14.564 -10.636 -29.347 1.00 57.62 88 ALA A CA 1
ATOM 709 C C . ALA A 1 88 ? 15.125 -10.943 -30.742 1.00 57.62 88 ALA A C 1
ATOM 711 O O . ALA A 1 88 ? 14.360 -11.188 -31.676 1.00 57.62 88 ALA A O 1
ATOM 712 N N . ALA A 1 89 ? 16.452 -10.854 -30.885 1.00 63.22 89 ALA A N 1
ATOM 713 C CA . ALA A 1 89 ? 17.103 -11.150 -32.151 1.00 63.22 89 ALA A CA 1
ATOM 714 C C . ALA A 1 89 ? 16.685 -12.563 -32.599 1.00 63.22 89 ALA A C 1
ATOM 716 O O . ALA A 1 89 ? 16.614 -13.460 -31.749 1.00 63.22 89 ALA A O 1
ATOM 717 N N . PRO A 1 90 ? 16.377 -12.763 -33.893 1.00 62.94 90 PRO A N 1
ATOM 718 C CA . PRO A 1 90 ? 15.927 -14.052 -34.396 1.00 62.94 90 PRO A CA 1
ATOM 719 C C . PRO A 1 90 ? 16.946 -15.136 -34.039 1.00 62.94 90 PRO A C 1
ATOM 721 O O . PRO A 1 90 ? 18.158 -14.904 -34.055 1.00 62.94 90 PRO A O 1
ATOM 724 N N . THR A 1 91 ? 16.436 -16.311 -33.674 1.00 65.81 91 THR A N 1
ATOM 725 C CA . THR A 1 91 ? 17.219 -17.474 -33.251 1.00 65.81 91 THR A CA 1
ATOM 726 C C . THR A 1 91 ? 18.338 -17.759 -34.249 1.00 65.81 91 THR A C 1
ATOM 728 O O . THR A 1 91 ? 18.100 -18.146 -35.392 1.00 65.81 91 THR A O 1
ATOM 731 N N . ARG A 1 92 ? 19.587 -17.564 -33.811 1.00 69.69 92 ARG A N 1
ATOM 732 C CA . ARG A 1 92 ? 20.771 -17.895 -34.604 1.00 69.69 92 ARG A CA 1
ATOM 733 C C . ARG A 1 92 ? 20.888 -19.415 -34.690 1.00 69.69 92 ARG A C 1
ATOM 735 O O . ARG A 1 92 ? 21.300 -20.056 -33.728 1.00 69.69 92 ARG A O 1
ATOM 742 N N . VAL A 1 93 ? 20.535 -19.980 -35.841 1.00 72.38 93 VAL A N 1
ATOM 743 C CA . VAL A 1 93 ? 20.782 -21.392 -36.155 1.00 72.38 93 VAL A CA 1
ATOM 744 C C . VAL A 1 93 ? 22.287 -21.579 -36.339 1.00 72.38 93 VAL A C 1
ATOM 746 O O . VAL A 1 93 ? 22.880 -21.051 -37.280 1.00 72.38 93 VAL A O 1
ATOM 749 N N . ILE A 1 94 ? 22.925 -22.295 -35.414 1.00 75.19 94 ILE A N 1
ATOM 750 C CA . ILE A 1 94 ? 24.315 -22.727 -35.563 1.00 75.19 94 ILE A CA 1
ATOM 751 C C . ILE A 1 94 ? 24.281 -23.976 -36.441 1.00 75.19 94 ILE A C 1
ATOM 753 O O . ILE A 1 94 ? 23.896 -25.049 -35.983 1.00 75.19 94 ILE A O 1
ATOM 757 N N . THR A 1 95 ? 24.647 -23.826 -37.712 1.00 70.56 95 THR A N 1
ATOM 758 C CA . THR A 1 95 ? 24.871 -24.981 -38.585 1.00 70.56 95 THR A CA 1
ATOM 759 C C . THR A 1 95 ? 26.245 -25.537 -38.240 1.00 70.56 95 THR A C 1
ATOM 761 O O . THR A 1 95 ? 27.251 -24.852 -38.416 1.00 70.56 95 THR A O 1
ATOM 764 N N . VAL A 1 96 ? 26.286 -26.744 -37.680 1.00 73.06 96 VAL A N 1
ATOM 765 C CA . VAL A 1 96 ? 27.538 -27.460 -37.421 1.00 73.06 96 VAL A CA 1
ATOM 766 C C . VAL A 1 96 ? 27.949 -28.103 -38.741 1.00 73.06 96 VAL A C 1
ATOM 768 O O . VAL A 1 96 ? 27.246 -28.982 -39.236 1.00 73.06 96 VAL A O 1
ATOM 771 N N . GLN A 1 97 ? 29.036 -27.631 -39.349 1.00 67.81 97 GLN A N 1
ATOM 772 C CA . GLN A 1 97 ? 29.606 -28.296 -40.517 1.00 67.81 97 GLN A CA 1
ATOM 773 C C . GLN A 1 97 ? 30.286 -29.590 -40.039 1.00 67.81 97 GLN A C 1
ATOM 775 O O . GLN A 1 97 ? 31.109 -29.515 -39.121 1.00 67.81 97 GLN A O 1
ATOM 780 N N . PRO A 1 98 ? 29.927 -30.773 -40.577 1.00 64.75 98 PRO A N 1
ATOM 781 C CA . PRO A 1 98 ? 30.612 -32.010 -40.230 1.00 64.75 98 PRO A CA 1
ATOM 782 C C . PRO A 1 98 ? 32.096 -31.898 -40.602 1.00 64.75 98 PRO A C 1
ATOM 784 O O . PRO A 1 98 ? 32.402 -31.286 -41.629 1.00 64.75 98 PRO A O 1
ATOM 787 N N . PRO A 1 99 ? 33.010 -32.458 -39.793 1.00 57.50 99 PRO A N 1
ATOM 788 C CA . PRO A 1 99 ? 34.424 -32.477 -40.136 1.00 57.50 99 PRO A CA 1
ATOM 789 C C . PRO A 1 99 ? 34.600 -33.199 -41.473 1.00 57.50 99 PRO A C 1
ATOM 791 O O . PRO A 1 99 ? 34.050 -34.288 -41.661 1.00 57.50 99 PRO A O 1
ATOM 794 N N . GLU A 1 100 ? 35.337 -32.579 -42.399 1.00 59.12 100 GLU A N 1
ATOM 795 C CA . GLU A 1 100 ? 35.754 -33.241 -43.631 1.00 59.12 100 GLU A CA 1
ATOM 796 C C . GLU A 1 100 ? 36.440 -34.561 -43.277 1.00 59.12 100 GLU A C 1
ATOM 798 O O . GLU A 1 100 ? 37.382 -34.624 -42.482 1.00 59.12 100 GLU A O 1
ATOM 803 N N . GLN A 1 101 ? 35.883 -35.636 -43.826 1.00 54.97 101 GLN A N 1
ATOM 804 C CA . GLN A 1 101 ? 36.401 -36.980 -43.688 1.00 54.97 101 GLN A CA 1
ATOM 805 C C . GLN A 1 101 ? 37.717 -37.094 -44.461 1.00 54.97 101 GLN A C 1
ATOM 807 O O . GLN A 1 101 ? 37.712 -37.090 -45.684 1.00 54.97 101 GLN A O 1
ATOM 812 N N . GLY A 1 102 ? 38.803 -37.284 -43.713 1.00 52.34 102 GLY A N 1
ATOM 813 C CA . GLY A 1 102 ? 39.877 -38.217 -44.050 1.00 52.34 102 GLY A CA 1
ATOM 814 C C . GLY A 1 102 ? 40.784 -37.853 -45.222 1.00 52.34 102 GLY A C 1
ATOM 815 O O . GLY A 1 102 ? 40.598 -38.359 -46.323 1.00 52.34 102 GLY A O 1
ATOM 816 N N . GLU A 1 103 ? 41.874 -37.148 -44.925 1.00 56.97 103 GLU A N 1
ATOM 817 C CA . GLU A 1 103 ? 43.139 -37.392 -45.625 1.00 56.97 103 GLU A CA 1
ATOM 818 C C . GLU A 1 103 ? 43.731 -38.697 -45.040 1.00 56.97 103 GLU A C 1
ATOM 820 O O . GLU A 1 103 ? 43.989 -38.752 -43.829 1.00 56.97 103 GLU A O 1
ATOM 825 N N . PRO A 1 104 ? 43.890 -39.789 -45.811 1.00 60.28 104 PRO A N 1
ATOM 826 C CA . PRO A 1 104 ? 44.554 -40.987 -45.310 1.00 60.28 104 PRO A CA 1
ATOM 827 C C . PRO A 1 104 ? 46.056 -40.707 -45.122 1.00 60.28 104 PRO A C 1
ATOM 829 O O . PRO A 1 104 ? 46.655 -40.037 -45.962 1.00 60.28 104 PRO A O 1
ATOM 832 N N . PRO A 1 105 ? 46.706 -41.221 -44.062 1.00 57.19 105 PRO A N 1
ATOM 833 C CA . PRO A 1 105 ? 48.150 -41.101 -43.931 1.00 57.19 105 PRO A CA 1
ATOM 834 C C . PRO A 1 105 ? 48.833 -41.950 -45.009 1.00 57.19 105 PRO A C 1
ATOM 836 O O . PRO A 1 105 ? 48.704 -43.177 -45.029 1.00 57.19 105 PRO A O 1
ATOM 839 N N . THR A 1 106 ? 49.573 -41.296 -45.902 1.00 56.06 106 THR A N 1
ATOM 840 C CA . THR A 1 106 ? 50.506 -41.940 -46.828 1.00 56.06 106 THR A CA 1
ATOM 841 C C . THR A 1 106 ? 51.611 -42.608 -46.007 1.00 56.06 106 THR A C 1
ATOM 843 O O . THR A 1 106 ? 52.515 -41.943 -45.505 1.00 56.06 106 THR A O 1
ATOM 846 N N . ASN A 1 107 ? 51.520 -43.926 -45.812 1.00 60.50 107 ASN A N 1
ATOM 847 C CA . ASN A 1 107 ? 52.637 -44.727 -45.316 1.00 60.50 107 ASN A CA 1
ATOM 848 C C . ASN A 1 107 ? 53.606 -44.958 -46.478 1.00 60.50 107 ASN A C 1
ATOM 850 O O . ASN A 1 107 ? 53.453 -45.911 -47.237 1.00 60.50 107 ASN A O 1
ATOM 854 N N . GLU A 1 108 ? 54.595 -44.080 -46.619 1.00 57.72 108 GLU A N 1
ATOM 855 C CA . GLU A 1 108 ? 55.792 -44.370 -47.407 1.00 57.72 108 GLU A CA 1
ATOM 856 C C . GLU A 1 108 ? 56.842 -44.987 -46.474 1.00 57.72 108 GLU A C 1
ATOM 858 O O . GLU A 1 108 ? 57.592 -44.287 -45.796 1.00 57.72 108 GLU A O 1
ATOM 863 N N . GLY A 1 109 ? 56.849 -46.320 -46.409 1.00 57.03 109 GLY A N 1
ATOM 864 C CA . GLY A 1 109 ? 57.850 -47.110 -45.697 1.00 57.03 109 GLY A CA 1
ATOM 865 C C . GLY A 1 109 ? 57.862 -48.570 -46.161 1.00 57.03 109 GLY A C 1
ATOM 866 O O . GLY A 1 109 ? 56.915 -49.297 -45.886 1.00 57.03 109 GLY A O 1
ATOM 867 N N . GLU A 1 110 ? 58.965 -48.949 -46.819 1.00 47.25 110 GLU A N 1
ATOM 868 C CA . GLU A 1 110 ? 59.513 -50.309 -47.027 1.00 47.25 110 GLU A CA 1
ATOM 869 C C . GLU A 1 110 ? 58.750 -51.330 -47.900 1.00 47.25 110 GLU A C 1
ATOM 871 O O . GLU A 1 110 ? 57.769 -51.928 -47.469 1.00 47.25 110 GLU A O 1
ATOM 876 N N . ALA A 1 111 ? 59.300 -51.635 -49.091 1.00 46.38 111 ALA A N 1
ATOM 877 C CA . ALA A 1 111 ? 59.975 -52.916 -49.401 1.00 46.38 111 ALA A CA 1
ATOM 878 C C . ALA A 1 111 ? 60.173 -53.118 -50.924 1.00 46.38 111 ALA A C 1
ATOM 880 O O . ALA A 1 111 ? 59.200 -53.334 -51.640 1.00 46.38 111 ALA A O 1
ATOM 881 N N . GLU A 1 112 ? 61.427 -53.033 -51.388 1.00 40.53 112 GLU A N 1
ATOM 882 C CA . GLU A 1 112 ? 62.172 -53.988 -52.254 1.00 40.53 112 GLU A CA 1
ATOM 883 C C . GLU A 1 112 ? 63.404 -53.322 -52.891 1.00 40.53 112 GLU A C 1
ATOM 885 O O . GLU A 1 112 ? 63.269 -52.240 -53.508 1.00 40.53 112 GLU A O 1
#

Secondary structure (DSSP, 8-state):
----------GGGSS-HHHHHHHHHHHHHHHHHHHHHHHHS---HHHHHHHHHHHHHHHHHHHHHHHHHHHHHHHHHHHTTT----S---------PPPP--PPP-------

Sequence (112 aa):
MSIRTNEELDPNEGPGFGCFVWQALLFAGLLFLIPIGLFTFNWPVWLLVVLLFIDMVLLFLVSMTSVFLLRVFFADRRRGRGRTIGPAAPTRVITVQPPEQGEPPTNEGEAE

Radius of gyration: 32.85 Å; chains: 1; bounding box: 77×69×75 Å

Foldseek 3Di:
DDDPPDPDCPVVVPPDPVVLVVLVVVLVVLVVVLVCCVPPPVDDPVVSVVSVVVSVVSVVVNVVVVVVVVVVVVVVVVVVDPDPPDPPDPDDDDDDDPPPDDDDDPPPDDDD

pLDDT: mean 71.81, std 15.58, range [40.53, 94.06]